Protein AF-A0A2J6T6N4-F1 (afdb_monomer_lite)

Secondary structure (DSSP, 8-state):
--STT---------GGG-EEEEEE-GGGTT-TTS-S---EEEEEES-EEEETTEEEE-S-EE-

Organism: NCBI:txid1095630

Radius of gyration: 15.15 Å; chains: 1; bounding box: 31×37×33 Å

Sequence (63 aa):
LKSLNRGLKYIKLSFLIAKLYIFINGLFTNNKDLSSYIRFEVILTNKANIRENKFIFYNNLIY

Structure (mmCIF, N/CA/C/O backbone):
data_AF-A0A2J6T6N4-F1
#
_entry.id   AF-A0A2J6T6N4-F1
#
loop_
_atom_site.group_PDB
_atom_site.id
_atom_site.type_symbol
_atom_site.label_atom_id
_atom_site.label_alt_id
_atom_site.label_comp_id
_atom_site.label_asym_id
_atom_site.label_entity_id
_atom_site.label_seq_id
_atom_site.pdbx_PDB_ins_code
_atom_site.Cartn_x
_atom_site.Cartn_y
_atom_site.Cartn_z
_atom_site.occupancy
_atom_site.B_iso_or_equiv
_atom_site.auth_seq_id
_atom_site.auth_comp_id
_atom_site.auth_asym_id
_atom_site.auth_atom_id
_atom_site.pdbx_PDB_model_num
ATOM 1 N N . LEU A 1 1 ? -14.658 -24.875 2.652 1.00 36.62 1 LEU A N 1
ATOM 2 C CA . LEU A 1 1 ? -15.295 -23.975 3.650 1.00 36.62 1 LEU A CA 1
ATOM 3 C C . LEU A 1 1 ? -14.425 -22.795 4.140 1.00 36.62 1 LEU A C 1
ATOM 5 O O . LEU A 1 1 ? -14.910 -22.009 4.936 1.00 36.62 1 LEU A O 1
ATOM 9 N N . LYS A 1 2 ? -13.188 -22.576 3.651 1.00 46.16 2 LYS A N 1
ATOM 10 C CA . LYS A 1 2 ? -12.319 -21.455 4.098 1.00 46.16 2 LYS A CA 1
ATOM 11 C C . LYS A 1 2 ? -12.529 -20.110 3.367 1.00 46.16 2 LYS A C 1
ATOM 13 O O . LYS A 1 2 ? -11.853 -19.140 3.692 1.00 46.16 2 LYS A O 1
ATOM 18 N N . SER A 1 3 ? -13.420 -20.043 2.375 1.00 54.75 3 SER A N 1
ATOM 19 C CA . SER A 1 3 ? -13.573 -18.887 1.472 1.00 54.75 3 SER A CA 1
ATOM 20 C C . SER A 1 3 ? -14.759 -17.965 1.783 1.00 54.75 3 SER A C 1
ATOM 22 O O . SER A 1 3 ? -14.804 -16.870 1.233 1.00 54.75 3 SER A O 1
ATOM 24 N N . LEU A 1 4 ? -15.687 -18.355 2.668 1.00 47.41 4 LEU A N 1
ATOM 25 C CA . LEU A 1 4 ? -16.951 -17.626 2.869 1.00 47.41 4 LEU A CA 1
ATOM 26 C C . LEU A 1 4 ? -16.801 -16.301 3.651 1.00 47.41 4 LEU A C 1
ATOM 28 O O . LEU A 1 4 ? -17.628 -15.413 3.507 1.00 47.41 4 LEU A O 1
ATOM 32 N N . ASN A 1 5 ? -15.711 -16.122 4.411 1.00 56.94 5 ASN A N 1
ATOM 33 C CA . ASN A 1 5 ? -15.448 -14.906 5.203 1.00 56.94 5 ASN A CA 1
ATOM 34 C C . ASN A 1 5 ? -14.586 -13.850 4.482 1.00 56.94 5 ASN A C 1
ATOM 36 O O . ASN A 1 5 ? -14.083 -12.927 5.119 1.00 56.94 5 ASN A O 1
ATOM 40 N N . ARG A 1 6 ? -14.384 -13.963 3.163 1.00 62.12 6 ARG A N 1
ATOM 41 C CA . ARG A 1 6 ? -13.615 -12.987 2.362 1.00 62.12 6 ARG A CA 1
ATOM 42 C C . ARG A 1 6 ? -14.506 -11.922 1.709 1.00 62.12 6 ARG A C 1
ATOM 44 O O . ARG A 1 6 ? -14.242 -11.500 0.589 1.00 62.12 6 ARG A O 1
ATOM 51 N N . GLY A 1 7 ? -15.579 -11.520 2.388 1.00 65.75 7 GLY A N 1
ATOM 52 C CA . GLY A 1 7 ? -16.417 -10.411 1.933 1.00 65.75 7 GLY A CA 1
ATOM 53 C C . GLY A 1 7 ? -15.632 -9.097 1.876 1.00 65.75 7 GLY A C 1
ATOM 54 O O . GLY A 1 7 ? -14.637 -8.922 2.584 1.00 65.75 7 GLY A O 1
ATOM 55 N N . LEU A 1 8 ? -16.088 -8.162 1.039 1.00 68.50 8 LEU A N 1
ATOM 56 C CA . LEU A 1 8 ? -15.566 -6.797 1.027 1.00 68.50 8 LEU A CA 1
ATOM 57 C C . LEU A 1 8 ? -15.798 -6.172 2.406 1.00 68.50 8 LEU A C 1
ATOM 59 O O . LEU A 1 8 ? -16.929 -6.085 2.881 1.00 68.50 8 LEU A O 1
ATOM 63 N N . LYS A 1 9 ? -14.717 -5.750 3.062 1.00 72.25 9 LYS A N 1
ATOM 64 C CA . LYS A 1 9 ? -14.778 -5.078 4.357 1.00 72.25 9 LYS A CA 1
ATOM 65 C C . LYS A 1 9 ? -14.496 -3.601 4.153 1.00 72.25 9 LYS A C 1
ATOM 67 O O . LYS A 1 9 ? -13.433 -3.242 3.657 1.00 72.25 9 LYS A O 1
ATOM 72 N N . TYR A 1 10 ? -15.418 -2.747 4.589 1.00 74.25 10 TYR A N 1
ATOM 73 C CA . TYR A 1 10 ? -15.128 -1.324 4.698 1.00 74.25 10 TYR A CA 1
ATOM 74 C C . TYR A 1 10 ? -14.044 -1.106 5.759 1.00 74.25 10 TYR A C 1
ATOM 76 O O . TYR A 1 10 ? -14.183 -1.523 6.913 1.00 74.25 10 TYR A O 1
ATOM 84 N N . ILE A 1 11 ? -12.960 -0.448 5.362 1.00 76.94 11 ILE A N 1
ATOM 85 C CA . ILE A 1 11 ? -11.864 -0.066 6.243 1.00 76.94 11 ILE A CA 1
ATOM 86 C C . ILE A 1 11 ? -11.713 1.448 6.151 1.00 76.94 11 ILE A C 1
ATOM 88 O O . ILE A 1 11 ? -11.343 1.976 5.101 1.00 76.94 11 ILE A O 1
ATOM 92 N N . LYS A 1 12 ? -11.986 2.141 7.261 1.00 83.31 12 LYS A N 1
ATOM 93 C CA . LYS A 1 12 ? -11.821 3.593 7.346 1.00 83.31 12 LYS A CA 1
ATOM 94 C C . LYS A 1 12 ? -10.358 3.955 7.101 1.00 83.31 12 LYS A C 1
ATOM 96 O O . LYS A 1 12 ? -9.471 3.445 7.787 1.00 83.31 12 LYS A O 1
ATOM 101 N N . LEU A 1 13 ? -10.140 4.855 6.148 1.00 85.06 13 LEU A N 1
ATOM 102 C CA . LEU A 1 13 ? -8.829 5.375 5.799 1.00 85.06 13 LEU A CA 1
ATOM 103 C C . LEU A 1 13 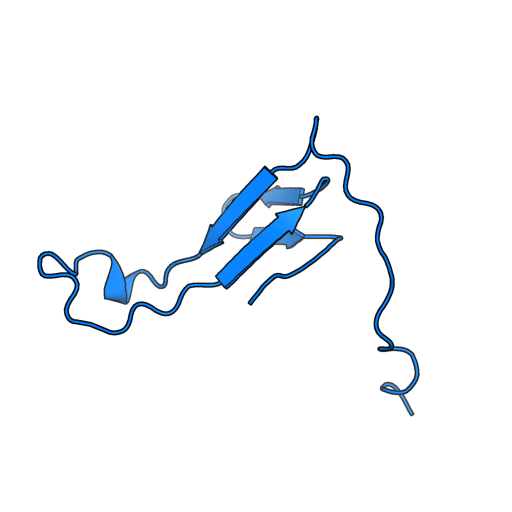? -8.735 6.839 6.238 1.00 85.06 13 LEU A C 1
ATOM 105 O O . LEU A 1 13 ? -9.595 7.646 5.893 1.00 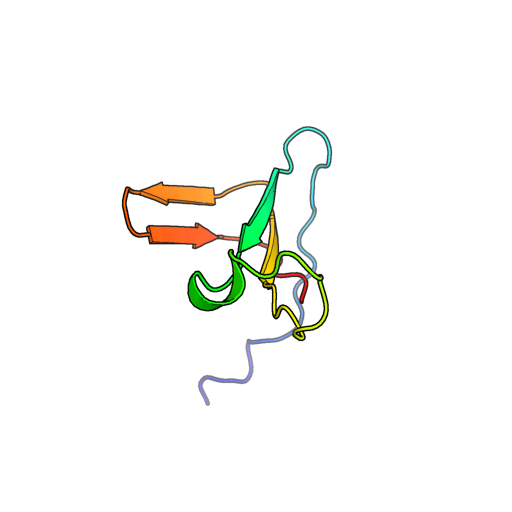85.06 13 LEU A O 1
ATOM 109 N N . SER A 1 14 ? -7.721 7.182 7.029 1.00 88.94 14 SER A N 1
ATOM 110 C CA . SER A 1 14 ? -7.462 8.574 7.415 1.00 88.94 14 SER A CA 1
ATOM 111 C C . SER A 1 14 ? -6.447 9.188 6.461 1.00 88.94 14 SER A C 1
ATOM 113 O O . SER A 1 14 ? -5.289 8.782 6.472 1.00 88.94 14 SER A O 1
ATOM 115 N N . PHE A 1 15 ? -6.845 10.171 5.654 1.00 86.75 15 PHE A N 1
ATOM 116 C CA . PHE A 1 15 ? -5.937 10.791 4.682 1.00 86.75 15 PHE A CA 1
ATOM 117 C C . PHE A 1 15 ? -4.735 11.492 5.327 1.00 86.75 15 PHE A C 1
ATOM 119 O O . PHE A 1 15 ? -3.657 11.488 4.748 1.00 86.75 15 PHE A O 1
ATOM 126 N N . LEU A 1 16 ? -4.884 12.004 6.554 1.00 92.00 16 LEU A N 1
ATOM 127 C CA . LEU A 1 16 ? -3.808 12.687 7.286 1.00 92.00 16 LEU A CA 1
ATOM 128 C C . LEU A 1 16 ? -2.588 11.798 7.559 1.00 92.00 16 LEU A C 1
ATOM 130 O O . LEU A 1 16 ? -1.474 12.295 7.670 1.00 92.00 16 LEU A O 1
ATOM 134 N N . ILE A 1 17 ? -2.801 10.489 7.702 1.00 89.81 17 ILE A N 1
ATOM 135 C CA . ILE A 1 17 ? -1.750 9.518 8.041 1.00 89.81 17 ILE A CA 1
ATOM 136 C C . ILE A 1 17 ? -1.686 8.364 7.035 1.00 89.81 17 ILE A C 1
ATOM 138 O O . ILE A 1 17 ? -1.097 7.320 7.314 1.00 89.81 17 ILE A O 1
ATOM 142 N N . ALA A 1 18 ? -2.350 8.497 5.888 1.00 89.12 18 ALA A N 1
ATOM 143 C CA . ALA A 1 18 ? -2.300 7.490 4.842 1.0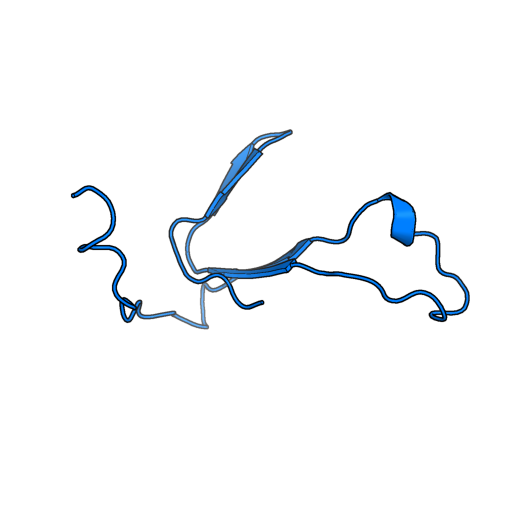0 89.12 18 ALA A CA 1
ATOM 144 C C . ALA A 1 18 ? -0.990 7.606 4.061 1.00 89.12 18 ALA A C 1
ATOM 146 O O . ALA A 1 18 ? -0.482 8.698 3.818 1.00 89.12 18 ALA A O 1
ATOM 147 N N . LYS A 1 19 ? -0.459 6.460 3.641 1.00 89.44 19 LYS A N 1
ATOM 148 C CA . LYS A 1 19 ? 0.685 6.356 2.741 1.00 89.44 19 LYS A CA 1
ATOM 149 C C . LYS A 1 19 ? 0.274 5.575 1.502 1.00 89.44 19 LYS A C 1
ATOM 151 O O . LYS A 1 19 ? -0.394 4.544 1.613 1.00 89.44 19 LYS A O 1
ATOM 156 N N . LEU A 1 20 ? 0.685 6.092 0.349 1.00 87.75 20 LEU A N 1
ATOM 157 C CA . LEU A 1 20 ? 0.552 5.447 -0.948 1.00 87.75 20 LEU A CA 1
ATOM 158 C C . LEU A 1 20 ? 1.849 4.696 -1.258 1.00 87.75 20 LEU A C 1
ATOM 160 O O . LEU A 1 20 ? 2.927 5.286 -1.229 1.00 87.75 20 LEU A O 1
ATOM 164 N N . TYR A 1 21 ? 1.733 3.409 -1.554 1.00 87.00 21 TYR A N 1
ATOM 165 C CA . TYR A 1 21 ? 2.824 2.563 -2.019 1.00 87.00 21 TYR A CA 1
ATOM 166 C C . TYR A 1 21 ? 2.513 2.121 -3.441 1.00 87.00 21 TYR A C 1
ATOM 168 O O . TYR A 1 21 ? 1.402 1.675 -3.720 1.00 87.00 21 TYR A O 1
ATOM 176 N N . ILE A 1 22 ? 3.495 2.255 -4.327 1.00 85.38 22 ILE A N 1
ATOM 177 C CA . ILE A 1 22 ? 3.394 1.836 -5.721 1.00 85.38 22 ILE A CA 1
ATOM 178 C C . ILE A 1 22 ? 4.508 0.826 -5.949 1.00 85.38 22 ILE A C 1
ATOM 180 O O . ILE A 1 22 ? 5.688 1.161 -5.833 1.00 85.38 22 ILE A O 1
ATOM 184 N N . PHE A 1 23 ? 4.126 -0.411 -6.239 1.00 82.69 23 PHE A N 1
ATOM 185 C CA . PHE A 1 23 ? 5.061 -1.468 -6.586 1.00 82.69 23 PHE A CA 1
ATOM 186 C C . PHE A 1 23 ? 5.114 -1.606 -8.094 1.00 82.69 23 PHE A C 1
ATOM 188 O O . PHE A 1 23 ? 4.088 -1.726 -8.756 1.00 82.69 23 PHE A O 1
ATOM 195 N N . ILE A 1 24 ? 6.330 -1.593 -8.625 1.00 78.81 24 ILE A N 1
ATOM 196 C CA . ILE A 1 24 ? 6.604 -1.785 -10.043 1.00 78.81 24 ILE A CA 1
ATOM 197 C C . ILE A 1 24 ? 7.528 -2.987 -10.140 1.00 78.81 24 ILE A C 1
ATOM 199 O O . ILE A 1 24 ? 8.484 -3.111 -9.371 1.00 78.81 24 ILE A O 1
ATOM 203 N N . ASN A 1 25 ? 7.256 -3.886 -11.081 1.00 76.69 25 ASN A N 1
ATOM 204 C CA . ASN A 1 25 ? 8.182 -4.976 -11.336 1.00 76.69 25 ASN A CA 1
ATOM 205 C C . ASN A 1 25 ? 9.496 -4.405 -11.906 1.00 76.69 25 ASN A C 1
ATOM 207 O O . ASN A 1 25 ? 9.492 -3.682 -12.903 1.00 76.69 25 ASN A O 1
ATOM 211 N N . GLY A 1 26 ? 10.612 -4.762 -11.260 1.00 73.94 26 GLY A N 1
ATOM 212 C CA . GLY A 1 26 ? 11.974 -4.333 -11.589 1.00 73.94 26 GLY A CA 1
ATOM 213 C C . GLY A 1 26 ? 12.334 -4.463 -13.071 1.00 73.94 26 GLY A C 1
ATOM 214 O O . GLY A 1 26 ? 13.031 -3.606 -13.609 1.00 73.94 26 GLY A O 1
ATOM 215 N N . LEU A 1 27 ? 11.784 -5.469 -13.758 1.00 70.44 27 LEU A N 1
ATOM 216 C CA . LEU A 1 27 ? 11.982 -5.700 -15.195 1.00 70.44 27 LEU A CA 1
ATOM 217 C C . LEU A 1 27 ? 11.476 -4.547 -16.077 1.00 70.44 27 LEU A C 1
ATOM 219 O O . LEU A 1 27 ? 11.929 -4.396 -17.206 1.00 70.44 27 LEU A O 1
ATOM 223 N N . PHE A 1 28 ? 10.569 -3.716 -15.562 1.00 67.31 28 PHE A N 1
ATOM 224 C CA . PHE A 1 28 ? 9.979 -2.585 -16.277 1.00 67.31 28 PHE A CA 1
ATOM 225 C C . PHE A 1 28 ? 10.541 -1.227 -15.836 1.00 67.31 28 PHE A C 1
ATOM 227 O O . PHE A 1 28 ? 10.082 -0.198 -16.330 1.00 67.31 28 PHE A O 1
ATOM 234 N N . THR A 1 29 ? 11.538 -1.201 -14.943 1.00 65.88 29 THR A N 1
ATOM 235 C CA . THR A 1 29 ? 12.119 0.046 -14.403 1.00 65.88 29 THR A CA 1
ATOM 236 C C . THR A 1 29 ? 12.938 0.841 -15.424 1.00 65.88 29 THR A C 1
ATOM 238 O O . THR A 1 29 ? 13.237 2.005 -15.177 1.00 65.88 29 THR A O 1
ATOM 241 N N . ASN A 1 30 ? 13.248 0.255 -16.587 1.00 64.62 30 ASN A N 1
ATOM 242 C CA . ASN A 1 30 ? 14.028 0.881 -17.659 1.00 64.62 30 ASN A CA 1
ATOM 243 C C . ASN A 1 30 ? 13.213 1.156 -18.944 1.00 64.62 30 ASN A C 1
ATOM 245 O O . ASN A 1 30 ? 13.765 1.165 -20.043 1.00 64.62 30 ASN A O 1
ATOM 249 N N . ASN A 1 31 ? 11.895 1.369 -18.828 1.00 63.34 31 ASN A N 1
ATOM 250 C CA . ASN A 1 31 ? 11.045 1.771 -19.959 1.00 63.34 31 ASN A CA 1
ATOM 251 C C . ASN A 1 31 ? 11.198 3.261 -20.266 1.00 63.34 31 ASN A C 1
ATOM 253 O O . ASN A 1 31 ? 10.357 4.084 -19.904 1.00 63.34 31 ASN A O 1
ATOM 257 N N . LYS A 1 32 ? 12.301 3.605 -20.928 1.00 67.69 32 LYS A N 1
ATOM 258 C CA . LYS A 1 32 ? 12.655 4.981 -21.297 1.00 67.69 32 LYS A CA 1
ATOM 259 C C . LYS A 1 32 ? 11.619 5.653 -22.212 1.00 67.69 32 LYS A C 1
ATOM 261 O O . LYS A 1 32 ? 11.517 6.873 -22.237 1.00 67.69 32 LYS A O 1
ATOM 266 N N . ASP A 1 33 ? 10.867 4.853 -22.949 1.00 73.94 33 ASP A N 1
ATOM 267 C CA . ASP A 1 33 ? 9.897 5.225 -23.975 1.00 73.94 33 ASP A CA 1
ATOM 268 C C . ASP A 1 33 ? 8.436 4.993 -23.549 1.00 73.94 33 ASP A C 1
ATOM 270 O O . ASP A 1 33 ? 7.533 5.246 -24.343 1.00 73.94 33 ASP A O 1
ATOM 274 N N . LEU A 1 34 ? 8.190 4.543 -22.305 1.00 65.56 34 LEU A N 1
ATOM 275 C CA . LEU A 1 34 ? 6.850 4.294 -21.730 1.00 65.56 34 LEU A CA 1
ATOM 276 C C . LEU A 1 34 ? 5.950 3.368 -22.581 1.00 65.56 34 LEU A C 1
ATOM 278 O O . LEU A 1 34 ? 4.736 3.332 -22.389 1.00 65.56 34 LEU A O 1
ATOM 282 N N . SER A 1 35 ? 6.537 2.620 -23.517 1.00 67.88 35 SER A N 1
ATOM 283 C CA . SER A 1 35 ? 5.822 1.837 -24.530 1.00 67.88 35 SER A CA 1
ATOM 284 C C . SER A 1 35 ? 5.383 0.462 -24.021 1.00 67.88 35 SER A C 1
ATOM 286 O O . SER A 1 35 ? 4.397 -0.100 -24.500 1.00 67.88 35 SER A O 1
ATOM 288 N N . SER A 1 36 ? 6.079 -0.078 -23.017 1.00 66.00 36 SER A N 1
ATOM 289 C CA . SER 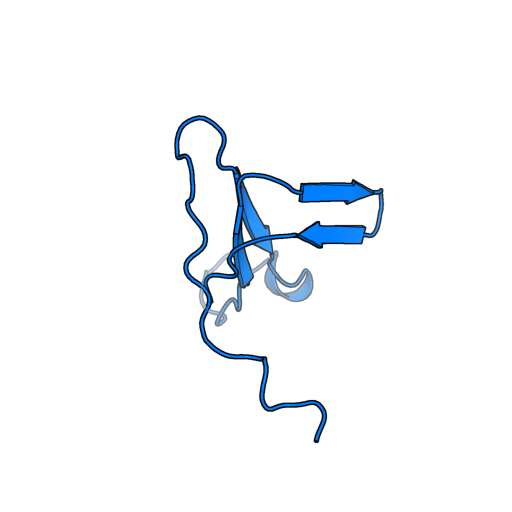A 1 36 ? 5.681 -1.324 -22.368 1.00 66.00 36 SER A CA 1
ATOM 290 C C . SER A 1 36 ? 4.524 -1.087 -21.407 1.00 66.00 36 SER A C 1
ATOM 292 O O . SER A 1 36 ? 4.542 -0.152 -20.608 1.00 66.00 36 SER A O 1
ATOM 294 N N . TYR A 1 37 ? 3.559 -2.006 -21.398 1.00 64.69 37 TYR A N 1
ATOM 295 C CA . TYR A 1 37 ? 2.536 -2.069 -20.358 1.00 64.69 37 TYR A CA 1
ATOM 296 C C . TYR A 1 37 ? 3.187 -2.319 -18.990 1.00 64.69 37 TYR A C 1
ATOM 298 O O . TYR A 1 37 ? 3.499 -3.453 -18.625 1.00 64.69 37 TYR A O 1
ATOM 306 N N . ILE A 1 38 ? 3.396 -1.247 -18.225 1.00 69.62 38 ILE A N 1
ATOM 307 C CA . ILE A 1 38 ? 3.896 -1.325 -16.855 1.00 69.62 38 ILE A CA 1
ATOM 308 C C . ILE A 1 38 ? 2.738 -1.781 -15.973 1.00 69.62 38 ILE A C 1
ATOM 310 O O . ILE A 1 38 ? 1.785 -1.039 -15.738 1.00 69.62 38 ILE A O 1
ATOM 314 N N . ARG A 1 39 ? 2.816 -3.015 -15.471 1.00 70.62 39 ARG A N 1
ATOM 315 C CA . ARG A 1 39 ? 1.926 -3.461 -14.400 1.00 70.62 39 ARG A CA 1
ATOM 316 C C . ARG A 1 39 ? 2.458 -2.915 -13.081 1.00 70.62 39 ARG A C 1
ATOM 318 O O . ARG A 1 39 ? 3.592 -3.212 -12.700 1.00 70.62 39 ARG A O 1
ATOM 325 N N . PHE A 1 40 ? 1.631 -2.130 -12.411 1.00 77.94 40 PHE A N 1
ATOM 326 C CA . PHE A 1 40 ? 1.864 -1.673 -11.052 1.00 77.94 40 PHE A CA 1
ATOM 327 C C . PHE A 1 40 ? 0.862 -2.335 -10.106 1.00 77.94 40 PHE A C 1
ATOM 329 O O . PHE A 1 40 ? -0.200 -2.774 -10.540 1.00 77.94 40 PHE A O 1
ATOM 336 N N . GLU A 1 41 ? 1.218 -2.412 -8.829 1.00 82.56 41 GLU A N 1
ATOM 337 C CA . GLU A 1 41 ? 0.272 -2.683 -7.745 1.00 82.56 41 GLU A CA 1
ATOM 338 C C . GLU A 1 41 ? 0.241 -1.456 -6.833 1.00 82.56 41 GLU A C 1
ATOM 340 O O . GLU A 1 41 ? 1.292 -1.020 -6.340 1.00 82.56 41 GLU A O 1
ATOM 345 N N . VAL A 1 42 ? -0.948 -0.887 -6.615 1.00 84.94 42 VAL A N 1
ATOM 346 C CA . VAL A 1 42 ? -1.122 0.281 -5.743 1.00 84.94 42 VAL A CA 1
ATOM 347 C C . VAL A 1 42 ? -1.681 -0.131 -4.381 1.00 84.94 42 VAL A C 1
ATOM 349 O O . VAL A 1 42 ? -2.571 -0.965 -4.224 1.00 84.94 42 VAL A O 1
ATOM 352 N N . ILE A 1 43 ? -1.136 0.444 -3.317 1.00 86.81 43 ILE A N 1
ATOM 353 C CA . ILE A 1 43 ? -1.590 0.157 -1.958 1.00 86.81 43 ILE A CA 1
ATOM 354 C C . ILE A 1 43 ? -1.715 1.467 -1.202 1.00 86.81 43 ILE A C 1
ATOM 356 O O . ILE A 1 43 ? -0.750 2.216 -1.067 1.00 86.81 43 ILE A O 1
ATOM 360 N N . LEU A 1 44 ? -2.909 1.733 -0.676 1.00 88.19 44 LEU A N 1
ATOM 361 C CA . LEU A 1 44 ? -3.188 2.911 0.135 1.00 88.19 44 LEU A CA 1
ATOM 362 C C . LEU A 1 44 ? -3.541 2.457 1.548 1.00 88.19 44 LEU A C 1
ATOM 364 O O . LEU A 1 44 ? -4.584 1.848 1.775 1.00 88.19 44 LEU A O 1
ATOM 368 N N . THR A 1 45 ? -2.683 2.760 2.521 1.00 88.94 45 THR A N 1
ATOM 369 C CA . THR A 1 45 ? -2.872 2.282 3.896 1.00 88.94 45 THR A CA 1
ATOM 370 C C . THR A 1 45 ? -2.470 3.313 4.941 1.00 88.94 45 THR A C 1
ATOM 372 O O . THR A 1 45 ? -1.567 4.118 4.740 1.00 88.94 45 THR A O 1
ATOM 375 N N . ASN A 1 46 ? -3.098 3.245 6.112 1.00 89.25 46 ASN A N 1
ATOM 376 C CA . ASN A 1 46 ? -2.655 3.962 7.307 1.00 89.25 46 ASN A CA 1
ATOM 377 C C . ASN A 1 46 ? -1.559 3.232 8.087 1.00 89.25 46 ASN A C 1
ATOM 379 O O . ASN A 1 46 ? -0.879 3.844 8.906 1.00 89.25 46 ASN A O 1
ATOM 383 N N . LYS A 1 47 ? -1.408 1.918 7.879 1.00 85.56 47 LYS A N 1
ATOM 384 C CA . LYS A 1 47 ? -0.471 1.079 8.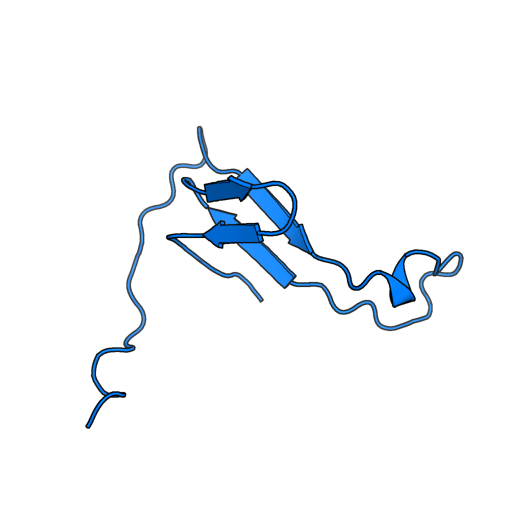629 1.00 85.56 47 LYS A CA 1
ATOM 385 C C . LYS A 1 47 ? 0.230 0.092 7.707 1.00 85.56 47 LYS A C 1
ATOM 387 O O . LYS A 1 47 ? -0.410 -0.716 7.031 1.00 85.56 47 LYS A O 1
ATOM 392 N N . ALA A 1 48 ? 1.554 0.128 7.750 1.00 85.94 48 ALA A N 1
ATOM 393 C CA . ALA A 1 48 ? 2.435 -0.821 7.092 1.00 85.94 48 ALA A CA 1
ATOM 394 C C . ALA A 1 48 ? 3.519 -1.265 8.079 1.00 85.94 48 ALA A C 1
ATOM 396 O O . ALA A 1 48 ? 3.954 -0.480 8.923 1.00 85.94 48 ALA A O 1
ATOM 397 N N . ASN A 1 49 ? 3.947 -2.519 7.975 1.00 87.94 49 ASN A N 1
ATOM 398 C CA . ASN A 1 49 ? 5.159 -3.009 8.618 1.00 87.94 49 ASN A CA 1
ATOM 399 C C . ASN A 1 49 ? 6.161 -3.333 7.511 1.00 87.94 49 ASN A C 1
ATOM 401 O O . ASN A 1 49 ? 5.911 -4.218 6.691 1.00 87.94 49 ASN A O 1
ATOM 405 N N . ILE A 1 50 ? 7.242 -2.557 7.462 1.00 86.94 50 ILE A N 1
ATOM 406 C CA . ILE A 1 50 ? 8.268 -2.635 6.426 1.00 86.94 50 ILE A CA 1
ATOM 407 C C . ILE A 1 50 ? 9.534 -3.174 7.080 1.00 86.94 50 ILE A C 1
ATOM 409 O O . ILE A 1 50 ? 10.014 -2.622 8.069 1.00 86.94 50 ILE A O 1
ATOM 413 N N . ARG A 1 51 ? 10.054 -4.265 6.527 1.00 87.69 51 ARG A N 1
ATOM 414 C CA . ARG A 1 51 ? 11.372 -4.833 6.830 1.00 87.69 51 ARG A CA 1
ATOM 415 C C . ARG A 1 51 ? 12.158 -4.913 5.526 1.00 87.69 51 ARG A C 1
ATOM 417 O O . ARG A 1 51 ? 11.533 -4.869 4.470 1.00 87.69 51 ARG A O 1
ATOM 424 N N . GLU A 1 52 ? 13.479 -5.078 5.602 1.00 81.44 52 GLU A N 1
ATOM 425 C CA . GLU A 1 52 ? 14.398 -5.006 4.446 1.00 81.44 52 GLU A CA 1
ATOM 426 C C . GLU A 1 52 ? 13.849 -5.650 3.164 1.00 81.44 52 GLU A C 1
ATOM 428 O O . GLU A 1 52 ? 13.834 -5.002 2.126 1.00 81.44 52 GLU A O 1
ATOM 433 N N . ASN A 1 53 ? 13.283 -6.860 3.254 1.00 83.31 53 ASN A N 1
ATOM 434 C CA . ASN A 1 53 ? 12.769 -7.597 2.093 1.00 83.31 53 ASN A CA 1
ATOM 435 C C . ASN A 1 53 ? 11.279 -7.958 2.195 1.00 83.31 53 ASN A C 1
ATOM 437 O O . ASN A 1 53 ? 10.823 -8.921 1.577 1.00 83.31 53 ASN A O 1
ATOM 441 N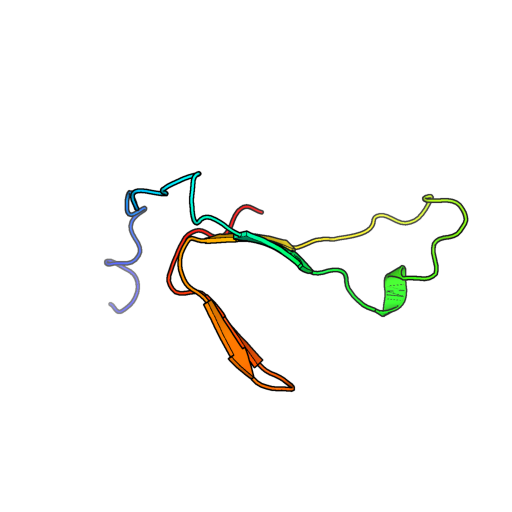 N . LYS A 1 54 ? 10.504 -7.258 3.034 1.00 85.25 54 LYS A N 1
ATOM 442 C CA . LYS A 1 54 ? 9.096 -7.611 3.248 1.00 85.25 54 LYS A CA 1
ATOM 443 C C . LYS A 1 54 ? 8.230 -6.408 3.581 1.00 85.25 54 LYS A C 1
ATOM 445 O O . LYS A 1 54 ? 8.453 -5.722 4.576 1.00 85.25 54 LYS A O 1
ATOM 450 N N . PHE A 1 55 ? 7.157 -6.260 2.811 1.00 84.31 55 PHE A N 1
ATOM 451 C CA . PHE A 1 55 ? 6.073 -5.329 3.086 1.00 84.31 55 PHE A CA 1
ATOM 452 C C . PHE A 1 55 ? 4.862 -6.104 3.597 1.00 84.31 55 PHE A C 1
ATOM 454 O O . PHE A 1 55 ? 4.410 -7.061 2.971 1.00 84.31 55 PHE A O 1
ATOM 461 N N . ILE A 1 56 ? 4.347 -5.714 4.761 1.00 84.88 56 ILE A N 1
ATOM 462 C CA . ILE A 1 56 ? 3.089 -6.235 5.293 1.00 84.88 56 ILE A CA 1
ATOM 463 C C . ILE A 1 56 ? 2.120 -5.071 5.420 1.00 84.88 56 ILE A C 1
ATOM 465 O O . ILE A 1 56 ? 2.324 -4.149 6.216 1.00 84.88 56 ILE A O 1
ATOM 469 N N . PHE A 1 57 ? 1.045 -5.152 4.648 1.00 84.19 57 PHE A N 1
ATOM 470 C CA . PHE A 1 57 ? -0.052 -4.202 4.669 1.00 84.19 57 PHE A CA 1
ATOM 471 C C . PHE A 1 57 ? -1.235 -4.821 5.397 1.00 84.19 57 PHE A C 1
ATOM 473 O O . PHE A 1 57 ? -1.590 -5.974 5.166 1.00 84.19 57 PHE A O 1
ATOM 480 N N . TYR A 1 58 ? -1.828 -4.056 6.307 1.00 75.56 58 TYR A N 1
ATOM 481 C CA . TYR A 1 58 ? -2.962 -4.524 7.103 1.00 75.56 58 TYR A CA 1
ATOM 482 C C . TYR A 1 58 ? -4.313 -4.095 6.498 1.00 75.56 58 TYR A C 1
ATOM 484 O O . TYR A 1 58 ? -5.358 -4.570 6.944 1.00 75.56 58 TYR A O 1
ATOM 492 N N . ASN A 1 59 ? -4.300 -3.201 5.497 1.00 70.19 59 ASN A N 1
ATOM 493 C CA . ASN A 1 59 ? -5.471 -2.501 4.961 1.00 70.19 59 ASN A CA 1
ATOM 494 C C . ASN A 1 59 ? -5.352 -2.295 3.425 1.00 70.19 59 ASN A C 1
ATOM 496 O O . ASN A 1 59 ? -4.282 -2.507 2.865 1.00 70.19 59 ASN A O 1
ATOM 500 N N . ASN A 1 60 ? -6.470 -1.887 2.804 1.00 66.56 60 ASN A N 1
ATOM 501 C CA . ASN A 1 60 ? -6.763 -1.606 1.382 1.00 66.56 60 ASN A CA 1
ATOM 502 C C . ASN A 1 60 ? -5.636 -1.783 0.338 1.00 66.56 60 ASN A C 1
ATOM 504 O O . ASN A 1 60 ? -4.692 -0.999 0.257 1.00 66.56 60 ASN A O 1
ATOM 508 N N . LEU A 1 61 ? -5.852 -2.760 -0.547 1.00 64.62 61 LEU A N 1
ATOM 509 C CA . LEU A 1 61 ? -5.198 -2.896 -1.848 1.00 64.62 61 LEU A CA 1
ATOM 510 C C . LEU A 1 61 ? -6.065 -2.181 -2.895 1.00 64.62 61 LEU A C 1
ATOM 512 O O . LEU A 1 61 ? -7.280 -2.389 -2.913 1.00 64.62 61 LEU A O 1
ATOM 516 N N . ILE A 1 62 ? -5.468 -1.348 -3.740 1.00 64.44 62 ILE A N 1
ATOM 517 C CA . ILE A 1 62 ? -6.157 -0.673 -4.844 1.00 64.44 62 ILE A CA 1
ATOM 518 C C . ILE A 1 62 ? -5.419 -1.116 -6.103 1.00 64.44 62 ILE A C 1
ATOM 520 O O . ILE A 1 62 ? -4.246 -0.825 -6.230 1.00 64.44 62 ILE A O 1
ATOM 524 N N . TYR A 1 63 ? -6.077 -1.896 -6.957 1.00 54.91 63 TYR A N 1
ATOM 525 C CA . TYR A 1 63 ? -5.467 -2.534 -8.130 1.00 54.91 63 TYR A CA 1
ATOM 526 C C . TYR A 1 63 ? -4.500 -1.612 -8.894 1.00 54.91 63 TYR A C 1
ATOM 528 O O . TYR A 1 63 ? -4.943 -0.511 -9.297 1.00 54.91 63 TYR A O 1
#

Foldseek 3Di:
DVPPPPDDDDDDADPVQKDKDKDWPPVCPPPPPPPDDTDIWIAIANDWDDDPPDIDGPDDTDD

pLDDT: mean 75.37, std 12.36, range [36.62, 92.0]